Protein AF-A0A4Y7U4S4-F1 (afdb_monomer_lite)

Structure (mmCIF, N/CA/C/O backbone):
data_AF-A0A4Y7U4S4-F1
#
_entry.id   AF-A0A4Y7U4S4-F1
#
loop_
_atom_site.group_PDB
_atom_site.id
_atom_site.type_symbol
_atom_site.label_atom_id
_atom_site.label_alt_id
_atom_site.label_comp_id
_atom_site.label_asym_id
_atom_site.label_entity_id
_atom_site.label_seq_id
_atom_site.pdbx_PDB_ins_code
_atom_site.Cartn_x
_atom_site.Cartn_y
_atom_site.Cartn_z
_atom_site.occupancy
_atom_site.B_iso_or_equiv
_atom_site.auth_seq_id
_atom_site.auth_comp_id
_atom_site.auth_asym_id
_atom_site.auth_atom_id
_atom_site.pdbx_PDB_model_num
ATOM 1 N N . LYS A 1 1 ? -1.388 -12.721 -3.959 1.00 65.56 1 LYS A N 1
ATOM 2 C CA . LYS A 1 1 ? -1.632 -11.272 -3.781 1.00 65.56 1 LYS A CA 1
ATOM 3 C C . LYS A 1 1 ? -0.569 -10.522 -4.575 1.00 65.56 1 LYS A C 1
ATOM 5 O O . LYS A 1 1 ? 0.425 -11.146 -4.940 1.00 65.56 1 LYS A O 1
ATOM 10 N N . THR A 1 2 ? -0.838 -9.286 -4.989 1.00 85.06 2 THR A N 1
ATOM 11 C CA . THR A 1 2 ? 0.115 -8.490 -5.779 1.00 85.06 2 THR A CA 1
ATOM 12 C C . THR A 1 2 ? 1.037 -7.705 -4.847 1.00 85.06 2 THR A C 1
ATOM 14 O O . THR A 1 2 ? 0.716 -7.566 -3.665 1.00 85.06 2 THR A O 1
ATOM 17 N N . TYR A 1 3 ? 2.165 -7.193 -5.354 1.00 85.44 3 TYR A N 1
ATOM 18 C CA . TYR A 1 3 ? 3.097 -6.447 -4.500 1.00 85.44 3 TYR A CA 1
ATOM 19 C C . TYR A 1 3 ? 2.422 -5.200 -3.918 1.00 85.44 3 TYR A C 1
ATOM 21 O O . TYR A 1 3 ? 2.572 -4.916 -2.733 1.00 85.44 3 TYR A O 1
ATOM 29 N N . PHE A 1 4 ? 1.607 -4.510 -4.722 1.00 89.12 4 PHE A N 1
ATOM 30 C CA . PHE A 1 4 ? 0.786 -3.387 -4.273 1.00 89.12 4 PHE A CA 1
ATOM 31 C C . PHE A 1 4 ? -0.078 -3.743 -3.056 1.00 89.12 4 PHE A C 1
ATOM 33 O O . PHE A 1 4 ? -0.039 -3.056 -2.034 1.00 89.12 4 PHE A O 1
ATOM 40 N N . VAL A 1 5 ? -0.837 -4.840 -3.152 1.00 91.81 5 VAL A N 1
ATOM 41 C CA . VAL A 1 5 ? -1.737 -5.274 -2.076 1.00 91.81 5 VAL A CA 1
ATOM 42 C C . VAL A 1 5 ? -0.942 -5.644 -0.829 1.00 91.81 5 VAL A C 1
ATOM 44 O O . VAL A 1 5 ? -1.304 -5.224 0.268 1.00 91.81 5 VAL A O 1
ATOM 47 N N . ASP A 1 6 ? 0.142 -6.401 -0.985 1.00 92.56 6 ASP A N 1
ATOM 48 C CA . ASP A 1 6 ? 0.955 -6.853 0.146 1.00 92.56 6 ASP A CA 1
ATOM 49 C C . ASP A 1 6 ? 1.642 -5.677 0.857 1.00 92.56 6 ASP A C 1
ATOM 51 O O . ASP A 1 6 ? 1.661 -5.630 2.089 1.00 92.56 6 ASP A O 1
ATOM 55 N N . TYR A 1 7 ? 2.104 -4.674 0.105 1.00 93.00 7 TYR A N 1
ATOM 56 C CA . TYR A 1 7 ? 2.664 -3.444 0.660 1.00 93.00 7 TYR A CA 1
ATOM 57 C C . TYR A 1 7 ? 1.632 -2.672 1.498 1.00 93.00 7 TYR A C 1
ATOM 59 O O . TYR A 1 7 ? 1.898 -2.318 2.653 1.00 93.00 7 TYR A O 1
ATOM 67 N N . CYS A 1 8 ? 0.431 -2.444 0.952 1.00 94.75 8 CYS A N 1
ATOM 68 C CA . CYS A 1 8 ? -0.649 -1.769 1.673 1.00 94.75 8 CYS A CA 1
ATOM 69 C C . CYS A 1 8 ? -1.066 -2.546 2.930 1.00 94.75 8 CYS A C 1
ATOM 71 O O . CYS A 1 8 ? -1.201 -1.950 4.000 1.00 94.75 8 CYS A O 1
ATOM 73 N N . LEU A 1 9 ? -1.208 -3.872 2.832 1.00 96.44 9 LEU A N 1
ATOM 74 C CA . LEU A 1 9 ? -1.518 -4.734 3.976 1.00 96.44 9 LEU A CA 1
ATOM 75 C C . LEU A 1 9 ? -0.444 -4.654 5.064 1.00 96.44 9 LEU A C 1
ATOM 77 O O . LEU A 1 9 ? -0.783 -4.598 6.244 1.00 96.44 9 LEU A O 1
ATOM 81 N N . GLY A 1 10 ? 0.836 -4.602 4.689 1.00 95.94 10 GLY A N 1
ATOM 82 C CA . GLY A 1 10 ? 1.937 -4.415 5.634 1.00 95.94 10 GLY A CA 1
ATOM 83 C C . GLY A 1 10 ? 1.776 -3.138 6.462 1.00 95.94 10 GLY A C 1
ATOM 84 O O . GLY A 1 10 ? 1.828 -3.190 7.691 1.00 95.94 10 GLY A O 1
ATOM 85 N N . LYS A 1 11 ? 1.492 -2.006 5.803 1.00 96.56 11 LYS A N 1
ATOM 86 C CA . LYS A 1 11 ? 1.278 -0.707 6.469 1.00 96.56 11 LYS A CA 1
ATOM 87 C C . LYS A 1 11 ? 0.034 -0.679 7.353 1.00 96.56 11 LYS A C 1
ATOM 89 O O . LYS A 1 11 ? 0.073 -0.106 8.446 1.00 96.56 11 LYS A O 1
ATOM 94 N N . ILE A 1 12 ? -1.051 -1.313 6.908 1.00 97.56 12 ILE A N 1
ATOM 95 C CA . ILE A 1 12 ? -2.272 -1.458 7.708 1.00 97.56 12 ILE A CA 1
ATOM 96 C C . ILE A 1 12 ? -1.984 -2.285 8.954 1.00 97.56 12 ILE A C 1
ATOM 98 O O . ILE A 1 12 ? -2.294 -1.829 10.046 1.00 97.56 12 ILE A O 1
ATOM 102 N N . ASN A 1 13 ? -1.352 -3.450 8.820 1.00 97.06 13 ASN A N 1
ATOM 103 C CA . ASN A 1 13 ? -1.069 -4.337 9.949 1.00 97.06 13 ASN A CA 1
ATOM 104 C C . ASN A 1 13 ? -0.112 -3.698 10.965 1.00 97.06 13 ASN A C 1
ATOM 106 O O . ASN A 1 13 ? -0.345 -3.790 12.171 1.00 97.06 13 ASN A O 1
ATOM 110 N N . GLU A 1 14 ? 0.932 -3.011 10.489 1.00 97.25 14 GLU A N 1
ATOM 111 C CA . GLU A 1 14 ? 1.850 -2.239 11.334 1.00 97.25 14 GLU A CA 1
ATOM 112 C C . GLU A 1 14 ? 1.083 -1.190 12.156 1.00 97.25 14 GLU A C 1
ATOM 114 O O . GLU A 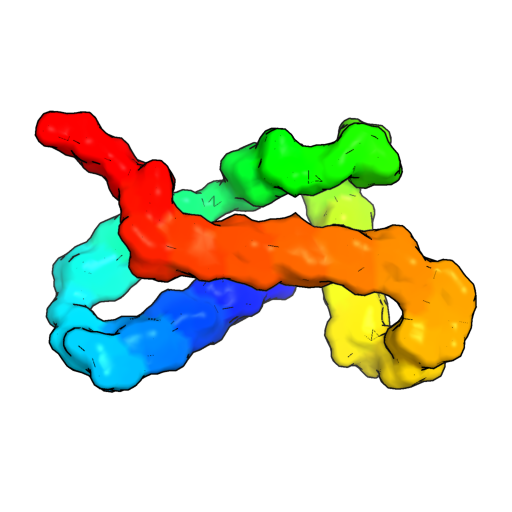1 14 ? 1.226 -1.116 13.380 1.00 97.25 14 GLU A O 1
ATOM 119 N N . THR A 1 15 ? 0.218 -0.416 11.496 1.00 97.62 15 THR A N 1
ATOM 120 C CA . THR A 1 15 ? -0.545 0.653 12.154 1.00 97.62 15 THR A CA 1
ATOM 121 C C . THR A 1 15 ? -1.626 0.101 13.078 1.00 97.62 15 THR A C 1
ATOM 123 O O . THR A 1 15 ? -1.748 0.558 14.211 1.00 97.62 15 THR A O 1
ATOM 126 N N . ALA A 1 16 ? -2.372 -0.912 12.638 1.00 97.25 16 ALA A N 1
ATOM 127 C CA . ALA A 1 16 ? -3.417 -1.568 13.414 1.00 97.25 16 ALA A CA 1
ATOM 128 C C . ALA A 1 16 ? -2.862 -2.154 14.716 1.00 97.25 16 ALA A C 1
ATOM 130 O O . ALA A 1 16 ? -3.472 -1.985 15.770 1.00 97.25 16 ALA A O 1
ATOM 131 N N . SER A 1 17 ? -1.676 -2.770 14.662 1.00 97.19 17 SER A N 1
ATOM 132 C CA . SER A 1 17 ? -0.966 -3.263 15.845 1.00 97.19 17 SER A CA 1
ATOM 133 C C . SER A 1 17 ? -0.547 -2.118 16.775 1.00 97.19 17 SER A C 1
ATOM 135 O O . SER A 1 17 ? -0.857 -2.132 17.969 1.00 97.19 17 SER A O 1
ATOM 137 N N . LYS A 1 18 ? 0.091 -1.075 16.224 1.00 97.56 18 LYS A N 1
ATOM 138 C CA . LYS A 1 18 ? 0.579 0.084 16.989 1.00 97.56 18 LYS A CA 1
ATOM 139 C C . LYS A 1 18 ? -0.544 0.860 17.683 1.00 97.56 18 LYS A C 1
ATOM 141 O O . LYS A 1 18 ? -0.391 1.280 18.827 1.00 97.56 18 LYS A O 1
ATOM 146 N N . GLU A 1 19 ? -1.659 1.059 16.992 1.00 97.06 19 GLU A N 1
ATOM 147 C CA . GLU A 1 19 ? -2.807 1.838 17.462 1.00 97.06 19 GLU A CA 1
ATOM 148 C C . GLU A 1 19 ? -3.911 0.974 18.088 1.00 97.06 19 GLU A C 1
ATOM 150 O O . GLU A 1 19 ? -4.948 1.506 18.483 1.00 97.06 19 GLU A O 1
ATOM 155 N N . LYS A 1 20 ? -3.698 -0.345 18.198 1.00 97.00 20 LYS A N 1
ATOM 156 C CA . LYS A 1 20 ? -4.649 -1.315 18.769 1.00 97.00 20 LYS A CA 1
ATOM 157 C C . LYS A 1 20 ? -6.041 -1.230 18.131 1.00 97.00 20 LYS A C 1
ATOM 159 O O . LYS A 1 20 ? -7.055 -1.143 18.826 1.00 97.00 20 LYS A O 1
ATOM 164 N N . TRP A 1 21 ? -6.093 -1.214 16.801 1.00 97.25 21 TRP A N 1
ATOM 165 C CA . TRP A 1 21 ? -7.363 -1.246 16.074 1.00 97.25 21 TRP A CA 1
ATOM 166 C C . TRP A 1 21 ? -8.109 -2.554 16.347 1.00 97.25 21 TRP A C 1
ATOM 168 O O . TRP A 1 21 ? -7.496 -3.602 16.532 1.00 97.25 21 TRP A O 1
ATOM 178 N N . ASN A 1 22 ? -9.440 -2.494 16.346 1.00 96.12 22 ASN A N 1
ATOM 179 C CA . ASN A 1 22 ? -10.268 -3.694 16.388 1.00 96.12 22 ASN A CA 1
ATOM 180 C C . ASN A 1 22 ? -10.408 -4.322 14.990 1.00 96.12 22 ASN A C 1
ATOM 182 O O . ASN A 1 22 ? -10.163 -3.670 13.970 1.00 96.12 22 ASN A O 1
ATOM 186 N N . ASP A 1 23 ? -10.853 -5.578 14.948 1.00 95.31 23 ASP A N 1
ATOM 187 C CA . ASP A 1 23 ? -10.994 -6.341 13.701 1.00 95.31 23 ASP A CA 1
ATOM 188 C C . ASP A 1 23 ? -11.927 -5.655 12.699 1.00 95.31 23 ASP A C 1
ATOM 190 O O . ASP A 1 23 ? -11.665 -5.665 11.496 1.00 95.31 23 ASP A O 1
ATOM 194 N N . GLN A 1 24 ? -12.982 -4.998 13.188 1.00 95.94 24 GLN A N 1
ATOM 195 C CA . GLN A 1 24 ? -13.928 -4.272 12.345 1.00 95.94 24 GLN A CA 1
ATOM 196 C C . GLN A 1 24 ? -13.252 -3.111 11.606 1.00 95.94 24 GLN A C 1
ATOM 198 O O . GLN A 1 24 ? -13.408 -2.984 10.392 1.00 95.94 24 GLN A O 1
ATOM 203 N N . LYS A 1 25 ? -12.483 -2.273 12.312 1.00 95.44 25 LYS A N 1
ATOM 204 C CA . LYS A 1 25 ? -11.752 -1.149 11.715 1.00 95.44 25 LYS A CA 1
ATOM 205 C C . LYS A 1 25 ? -10.683 -1.652 10.751 1.00 95.44 25 LYS A C 1
ATOM 207 O O . LYS A 1 25 ? -10.581 -1.136 9.642 1.00 95.44 25 LYS A O 1
ATOM 212 N N . THR A 1 26 ? -9.917 -2.666 11.148 1.00 96.12 26 THR A N 1
ATOM 213 C CA . THR A 1 26 ? -8.865 -3.253 10.305 1.00 96.12 26 THR A CA 1
ATOM 214 C C . THR A 1 26 ? -9.441 -3.825 9.011 1.00 96.12 26 THR A C 1
ATOM 216 O O . THR A 1 26 ? -8.899 -3.566 7.936 1.00 96.12 26 THR A O 1
ATOM 219 N N . THR A 1 27 ? -10.571 -4.533 9.094 1.00 96.44 27 THR A N 1
ATOM 220 C CA . THR A 1 27 ? -11.280 -5.078 7.926 1.00 96.44 27 THR A CA 1
ATOM 221 C C . THR A 1 27 ? -11.787 -3.957 7.026 1.00 96.44 27 THR A C 1
ATOM 223 O O . THR A 1 27 ? -11.441 -3.930 5.849 1.00 96.44 27 THR A O 1
ATOM 226 N N . ALA A 1 28 ? -12.503 -2.974 7.585 1.00 95.50 28 ALA A N 1
ATOM 227 C CA . ALA A 1 28 ? -13.054 -1.862 6.812 1.00 95.50 28 ALA A CA 1
ATOM 228 C C . ALA A 1 28 ? -11.969 -1.069 6.066 1.00 95.50 28 ALA A C 1
ATOM 230 O O . ALA A 1 28 ? -12.153 -0.718 4.907 1.00 95.50 28 ALA A O 1
ATOM 231 N N . ILE A 1 29 ? -10.820 -0.811 6.702 1.00 96.69 29 ILE A N 1
ATOM 232 C CA . ILE A 1 29 ? -9.684 -0.133 6.059 1.00 96.69 29 ILE A CA 1
ATOM 233 C C . ILE A 1 29 ? -9.059 -1.017 4.971 1.00 96.69 29 ILE A C 1
ATOM 235 O O . ILE A 1 29 ? -8.773 -0.528 3.878 1.00 96.69 29 ILE A O 1
ATOM 239 N N . THR A 1 30 ? -8.878 -2.313 5.239 1.00 95.94 30 THR A N 1
ATOM 240 C CA . THR A 1 30 ? -8.307 -3.271 4.275 1.00 95.94 30 THR A CA 1
ATOM 241 C C . THR A 1 30 ? -9.138 -3.365 2.999 1.00 95.94 30 THR A C 1
ATOM 243 O O . THR A 1 30 ? -8.582 -3.393 1.902 1.00 95.94 30 THR A O 1
ATOM 246 N N . GLU A 1 31 ? -10.463 -3.352 3.125 1.00 95.31 31 GLU A N 1
ATOM 247 C CA .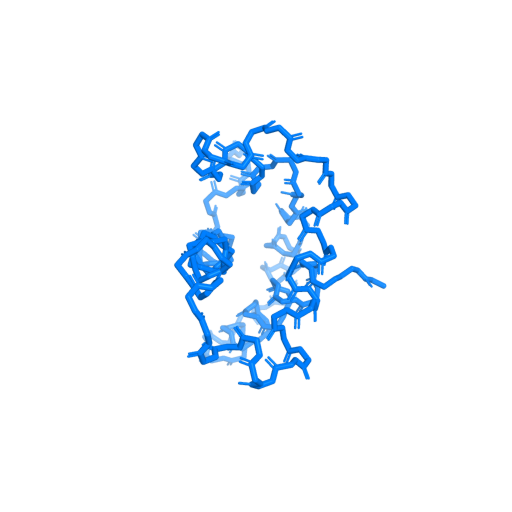 GLU A 1 31 ? -11.394 -3.392 1.992 1.00 95.31 31 GLU A CA 1
ATOM 248 C C . GLU A 1 31 ? -11.331 -2.137 1.105 1.00 95.31 31 GLU A C 1
ATOM 250 O O . GLU A 1 31 ? -11.814 -2.160 -0.025 1.00 95.31 31 GLU A O 1
ATOM 255 N N . THR A 1 32 ? -10.700 -1.052 1.570 1.00 95.12 32 THR A N 1
ATOM 256 C CA . THR A 1 32 ? -10.532 0.174 0.771 1.00 95.12 32 THR A CA 1
ATOM 257 C C . THR A 1 32 ? -9.324 0.154 -0.171 1.00 95.12 32 THR A C 1
ATOM 259 O O . THR A 1 32 ? -9.181 1.061 -0.999 1.00 95.12 32 THR A O 1
ATOM 262 N N . ILE A 1 33 ? -8.459 -0.866 -0.080 1.00 94.38 33 ILE A N 1
ATOM 263 C CA . ILE A 1 33 ? -7.320 -1.032 -0.992 1.00 94.38 33 ILE A CA 1
ATOM 264 C C . ILE A 1 33 ? -7.850 -1.239 -2.412 1.00 94.38 33 ILE A C 1
ATOM 266 O O . ILE A 1 33 ? -8.534 -2.215 -2.710 1.00 94.38 33 ILE A O 1
ATOM 270 N N . ASN A 1 34 ? -7.488 -0.333 -3.313 1.00 91.38 34 ASN A N 1
ATOM 271 C CA . ASN A 1 34 ? -7.927 -0.353 -4.698 1.00 91.38 34 ASN A CA 1
ATOM 272 C C . ASN A 1 34 ? -6.842 0.231 -5.606 1.00 91.38 34 ASN A C 1
ATOM 274 O O . ASN A 1 34 ? -6.518 1.419 -5.527 1.00 91.38 34 ASN A O 1
ATOM 278 N N . PHE A 1 35 ? -6.318 -0.601 -6.507 1.00 86.38 35 PHE A N 1
ATOM 279 C CA . PHE A 1 35 ? -5.264 -0.209 -7.439 1.00 86.38 35 PHE A CA 1
ATOM 280 C C . PHE A 1 35 ? -5.680 0.957 -8.344 1.00 86.38 35 PHE A C 1
ATOM 282 O O . PHE A 1 35 ? -4.855 1.804 -8.678 1.00 86.38 35 PHE A O 1
ATOM 289 N N . LYS A 1 36 ? -6.969 1.075 -8.688 1.00 85.62 36 LYS A N 1
ATOM 290 C CA . LYS A 1 36 ? -7.477 2.199 -9.483 1.00 85.62 36 LYS A CA 1
ATOM 291 C C . LYS A 1 36 ? -7.276 3.539 -8.770 1.00 85.62 36 LYS A C 1
ATOM 293 O O . LYS A 1 36 ? -6.809 4.487 -9.392 1.00 85.62 36 LYS A O 1
ATOM 298 N N . ASN A 1 37 ? -7.552 3.595 -7.466 1.00 86.12 37 ASN A N 1
ATOM 299 C CA . ASN A 1 37 ? -7.362 4.808 -6.662 1.00 86.12 37 ASN A CA 1
ATOM 300 C C . ASN A 1 37 ? -5.879 5.189 -6.566 1.00 86.12 37 ASN A C 1
ATOM 302 O O . ASN A 1 37 ? -5.541 6.369 -6.538 1.00 86.12 37 ASN A O 1
ATOM 306 N N . PHE A 1 38 ? -4.994 4.189 -6.527 1.00 85.62 38 PHE A N 1
ATOM 307 C CA . PHE A 1 38 ? -3.556 4.414 -6.618 1.00 85.62 38 PHE A CA 1
ATOM 308 C C . PHE A 1 38 ? -3.167 4.961 -7.991 1.00 85.62 38 PHE A C 1
ATOM 310 O O . PHE A 1 38 ? -2.473 5.970 -8.049 1.00 85.62 38 PHE A O 1
ATOM 317 N N . ARG A 1 39 ? -3.667 4.361 -9.081 1.00 81.50 39 ARG A N 1
ATOM 318 C CA . ARG A 1 39 ? -3.389 4.777 -10.464 1.00 81.50 39 ARG A CA 1
ATOM 319 C C . ARG A 1 39 ? -3.754 6.238 -10.724 1.00 81.50 39 ARG A C 1
ATOM 321 O O . ARG A 1 39 ? -2.977 6.953 -11.344 1.00 81.50 39 ARG A O 1
ATOM 328 N N . GLU A 1 40 ? -4.902 6.679 -10.217 1.00 75.44 40 GLU A N 1
ATOM 329 C CA . GLU A 1 40 ? -5.348 8.077 -10.302 1.00 75.44 40 GLU A CA 1
ATOM 330 C C . GLU A 1 40 ? -4.432 9.046 -9.532 1.00 75.44 40 GLU A C 1
ATOM 332 O O . GLU A 1 40 ? -4.375 10.229 -9.859 1.00 75.44 40 GLU A O 1
ATOM 337 N N . ALA A 1 41 ? -3.694 8.556 -8.532 1.00 69.44 41 ALA A N 1
ATOM 338 C CA . ALA A 1 41 ? -2.767 9.344 -7.725 1.00 69.44 41 ALA A CA 1
ATOM 339 C C . ALA A 1 41 ? -1.323 9.355 -8.265 1.00 69.44 41 ALA A C 1
ATOM 341 O O . ALA A 1 41 ? -0.500 10.135 -7.779 1.00 69.44 41 ALA A O 1
ATOM 342 N N . VAL A 1 42 ? -0.981 8.508 -9.244 1.00 73.56 42 VAL A N 1
ATOM 343 C CA . VAL A 1 42 ? 0.381 8.456 -9.795 1.00 73.56 42 VAL A CA 1
ATOM 344 C C . VAL A 1 42 ? 0.578 9.574 -10.827 1.00 73.56 42 VAL A C 1
ATOM 346 O O . VAL A 1 42 ? -0.267 9.814 -11.682 1.00 73.56 42 VAL A O 1
ATOM 349 N N . TYR A 1 43 ? 1.718 10.264 -10.744 1.00 65.25 43 TYR A N 1
ATOM 350 C CA . TYR A 1 43 ? 2.103 11.385 -11.615 1.00 65.25 43 TYR A CA 1
ATOM 351 C C . TYR A 1 43 ? 1.951 11.058 -13.116 1.00 65.25 43 TYR A C 1
ATOM 353 O O . TYR A 1 43 ? 2.211 9.926 -13.519 1.00 65.25 43 TYR A O 1
ATOM 361 N N . ASN A 1 44 ? 1.661 12.062 -13.961 1.00 65.69 44 ASN A N 1
ATOM 362 C CA . ASN A 1 44 ? 1.457 11.919 -15.421 1.00 65.69 44 ASN A CA 1
ATOM 363 C C . ASN A 1 44 ? 2.523 11.085 -16.153 1.00 65.69 44 ASN A C 1
ATOM 365 O O . ASN A 1 44 ? 2.229 10.467 -17.171 1.00 65.69 44 ASN A O 1
ATOM 369 N N . MET A 1 45 ? 3.756 11.042 -15.641 1.00 68.88 45 MET A N 1
ATOM 370 C CA . MET A 1 45 ? 4.830 10.228 -16.215 1.00 68.88 45 MET A CA 1
ATOM 371 C C . MET A 1 45 ? 4.541 8.717 -16.190 1.00 68.88 45 MET A C 1
ATOM 373 O O . MET A 1 45 ? 5.170 7.976 -16.938 1.00 68.88 45 MET A O 1
ATOM 377 N N . PHE A 1 46 ? 3.597 8.267 -15.355 1.00 72.75 46 PHE A N 1
ATOM 378 C CA . PHE A 1 46 ? 3.169 6.874 -15.254 1.00 72.75 46 PHE A CA 1
ATOM 379 C C . PHE A 1 46 ? 1.841 6.578 -15.960 1.00 72.75 46 PHE A C 1
ATOM 381 O O . PHE A 1 46 ? 1.406 5.430 -15.981 1.00 72.75 46 PHE A O 1
ATOM 388 N N . ALA A 1 47 ? 1.192 7.590 -16.544 1.00 71.31 47 ALA A N 1
ATOM 389 C CA . ALA A 1 47 ? -0.158 7.469 -17.099 1.00 71.31 47 ALA A CA 1
ATOM 390 C C . ALA A 1 47 ? -0.255 6.471 -18.268 1.00 71.31 47 ALA A C 1
ATOM 392 O O . ALA A 1 47 ? -1.333 5.945 -18.537 1.00 71.31 47 ALA A O 1
ATOM 393 N N . PHE A 1 48 ? 0.867 6.202 -18.940 1.00 75.81 48 PHE A N 1
ATOM 394 C CA . PHE A 1 48 ? 0.951 5.267 -20.061 1.00 75.81 48 PHE A CA 1
ATOM 395 C C . PHE A 1 48 ? 1.219 3.820 -19.644 1.00 75.81 48 PHE A C 1
ATOM 397 O O . PHE A 1 48 ? 1.085 2.944 -20.490 1.00 75.81 48 PHE A O 1
ATOM 404 N N . TYR A 1 49 ? 1.570 3.571 -18.378 1.00 77.81 49 TYR A N 1
ATOM 405 C CA . TYR A 1 49 ? 1.808 2.214 -17.900 1.00 77.81 49 TYR A CA 1
ATOM 406 C C . TYR A 1 49 ? 0.498 1.554 -17.479 1.00 77.81 49 TYR A C 1
ATOM 408 O O . TYR A 1 49 ? -0.355 2.170 -16.818 1.00 77.81 49 TYR A O 1
ATOM 416 N N . ASP A 1 50 ? 0.332 0.291 -17.854 1.00 80.94 50 ASP A N 1
ATOM 417 C CA . ASP A 1 50 ? -0.739 -0.556 -17.354 1.00 80.94 50 ASP A CA 1
ATOM 418 C C . ASP A 1 50 ? -0.453 -1.109 -15.947 1.00 80.94 50 ASP A C 1
ATOM 420 O O . ASP A 1 50 ? 0.595 -0.879 -15.344 1.00 80.94 50 ASP A O 1
ATOM 424 N N . GLU A 1 51 ? -1.442 -1.786 -15.365 1.00 79.56 51 GLU A N 1
ATOM 425 C CA . GLU A 1 51 ? -1.323 -2.348 -14.017 1.00 79.56 51 GLU A CA 1
ATOM 426 C C . GLU A 1 51 ? -0.199 -3.388 -13.913 1.00 79.56 51 GLU A C 1
ATOM 428 O O . GLU A 1 51 ? 0.512 -3.425 -12.908 1.00 79.56 51 GLU A O 1
ATOM 433 N N . VAL A 1 52 ? 0.004 -4.193 -14.961 1.00 83.88 52 VAL A N 1
ATOM 434 C CA . VAL A 1 52 ? 1.041 -5.229 -15.001 1.00 83.88 52 VAL A CA 1
ATOM 435 C C . VAL A 1 52 ? 2.421 -4.587 -15.064 1.00 83.88 52 VAL A C 1
ATOM 437 O O . VAL A 1 52 ? 3.338 -5.016 -14.356 1.00 83.88 52 VAL A O 1
ATOM 440 N N . GLU A 1 53 ? 2.577 -3.541 -15.870 1.00 83.62 53 GLU A N 1
ATOM 441 C CA . GLU A 1 53 ? 3.829 -2.803 -15.991 1.00 83.62 53 GLU A CA 1
ATOM 442 C C . GLU A 1 53 ? 4.183 -2.078 -14.688 1.00 83.62 53 GLU A C 1
ATOM 444 O O . GLU A 1 53 ? 5.315 -2.186 -14.212 1.00 83.62 53 GLU A O 1
ATOM 449 N N . LEU A 1 54 ? 3.213 -1.412 -14.053 1.00 81.62 54 LEU A N 1
ATOM 450 C CA . LEU A 1 54 ? 3.412 -0.750 -12.759 1.00 81.62 54 LEU A CA 1
ATOM 451 C C . LEU A 1 54 ? 3.791 -1.748 -11.656 1.00 81.62 54 LEU A C 1
ATOM 453 O O . LEU A 1 54 ? 4.738 -1.511 -10.903 1.00 81.62 54 LEU A O 1
ATOM 457 N N . GLU A 1 55 ? 3.106 -2.890 -11.583 1.00 82.50 55 GLU A N 1
ATOM 458 C CA . GLU A 1 55 ? 3.459 -3.985 -10.670 1.00 82.50 55 GLU A CA 1
ATOM 459 C C . GLU A 1 55 ? 4.867 -4.528 -10.935 1.00 82.50 55 GLU A C 1
ATOM 461 O O . GLU A 1 55 ? 5.608 -4.837 -9.999 1.00 82.50 55 GLU A O 1
ATOM 466 N N . THR A 1 56 ? 5.259 -4.634 -12.203 1.00 84.19 56 THR A N 1
ATOM 467 C CA . THR A 1 56 ? 6.590 -5.114 -12.593 1.00 84.19 56 THR A CA 1
ATOM 468 C C . THR A 1 56 ? 7.677 -4.129 -12.174 1.00 84.19 56 THR A C 1
ATOM 470 O O . THR A 1 56 ? 8.703 -4.550 -11.630 1.00 84.19 56 THR A O 1
ATOM 473 N N . LEU A 1 57 ? 7.447 -2.824 -12.352 1.00 81.56 57 LEU A N 1
ATOM 474 C CA . LEU A 1 57 ? 8.370 -1.777 -11.907 1.00 81.56 57 LEU A CA 1
ATOM 475 C C . LEU A 1 57 ? 8.554 -1.807 -10.386 1.00 81.56 57 LEU A C 1
ATOM 477 O O . LEU A 1 57 ? 9.687 -1.785 -9.900 1.00 81.56 57 LEU A O 1
ATOM 481 N N . LEU A 1 58 ? 7.452 -1.92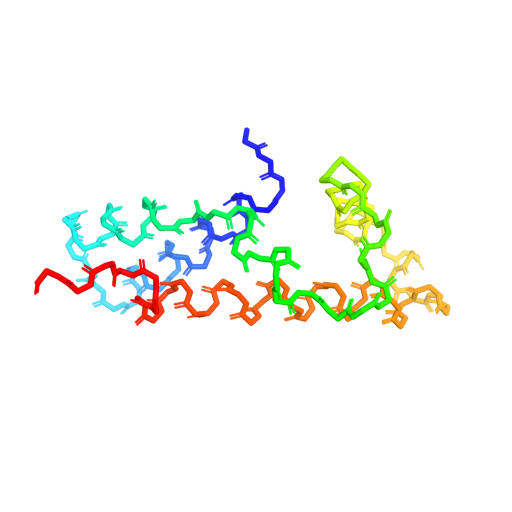6 -9.640 1.00 81.00 58 LEU A N 1
ATOM 482 C CA . LEU A 1 58 ? 7.474 -2.006 -8.180 1.00 81.00 58 LEU A CA 1
ATOM 483 C C . LEU A 1 58 ? 8.239 -3.243 -7.678 1.00 81.00 58 LEU A C 1
ATOM 485 O O . LEU A 1 58 ? 9.139 -3.119 -6.846 1.00 81.00 58 LEU A O 1
ATOM 489 N N . LYS A 1 59 ? 7.945 -4.427 -8.231 1.00 81.12 59 LYS A N 1
ATOM 490 C CA . LYS A 1 59 ? 8.631 -5.683 -7.870 1.00 81.12 59 LYS A CA 1
ATOM 491 C C . LYS A 1 59 ? 10.116 -5.667 -8.212 1.00 81.12 59 LYS A C 1
ATOM 493 O O . LYS A 1 59 ? 10.926 -6.189 -7.449 1.00 81.12 59 LYS A O 1
ATOM 498 N N . THR A 1 60 ? 10.472 -5.105 -9.366 1.00 76.31 60 THR A N 1
ATOM 499 C CA . THR A 1 60 ? 11.873 -5.009 -9.799 1.00 76.31 60 THR A CA 1
ATOM 500 C C . THR A 1 60 ? 12.668 -4.136 -8.834 1.00 76.31 60 THR A C 1
ATOM 502 O O . THR A 1 60 ? 13.752 -4.525 -8.410 1.00 76.31 60 THR A O 1
ATOM 505 N N . TYR A 1 61 ? 12.105 -3.000 -8.411 1.00 72.50 61 TYR A N 1
ATOM 506 C CA . TYR A 1 61 ? 12.773 -2.122 -7.453 1.00 72.50 61 TYR A CA 1
ATOM 507 C C . TYR A 1 61 ? 12.931 -2.753 -6.059 1.00 72.50 61 TYR A C 1
ATOM 509 O O . TYR A 1 61 ? 13.959 -2.552 -5.411 1.00 72.50 61 TYR A O 1
ATOM 517 N N . GLU A 1 62 ? 11.938 -3.511 -5.581 1.00 73.31 62 GLU A N 1
ATOM 518 C CA . GLU A 1 62 ? 12.035 -4.208 -4.290 1.00 73.31 62 GLU A CA 1
ATOM 519 C C . GLU A 1 62 ? 13.208 -5.201 -4.264 1.00 73.31 62 GLU A C 1
ATOM 521 O O . GLU A 1 62 ? 13.934 -5.284 -3.273 1.00 73.31 62 GLU A O 1
ATOM 526 N N . LYS A 1 63 ? 13.390 -5.960 -5.350 1.00 74.25 63 LYS A N 1
ATOM 527 C CA . LYS A 1 63 ? 14.300 -7.113 -5.380 1.00 74.25 63 LYS A CA 1
ATOM 528 C C . LYS A 1 63 ? 15.734 -6.787 -5.774 1.00 74.25 63 LYS A C 1
ATOM 530 O O . LYS A 1 63 ? 16.621 -7.584 -5.477 1.00 74.25 63 LYS A O 1
ATOM 535 N N . ASP A 1 64 ? 15.968 -5.668 -6.451 1.00 72.00 64 ASP A N 1
ATOM 536 C CA . ASP A 1 64 ? 17.269 -5.363 -7.041 1.00 72.00 64 ASP A CA 1
ATOM 537 C C . ASP A 1 64 ? 17.898 -4.109 -6.412 1.00 72.00 64 ASP A C 1
ATOM 539 O O . ASP A 1 64 ? 17.575 -2.965 -6.742 1.00 72.00 64 ASP A O 1
ATOM 543 N N . SER A 1 65 ? 18.846 -4.337 -5.498 1.00 68.56 65 SER A N 1
ATOM 544 C CA . SER A 1 65 ? 19.615 -3.286 -4.825 1.00 68.56 65 SER A CA 1
ATOM 545 C C . SER A 1 65 ? 20.541 -2.509 -5.772 1.00 68.56 65 SER A C 1
ATOM 547 O O . SER A 1 65 ? 20.834 -1.339 -5.517 1.00 68.56 65 SER A O 1
ATOM 549 N N . ALA A 1 66 ? 20.963 -3.097 -6.897 1.00 66.38 66 ALA A N 1
ATOM 550 C CA . ALA A 1 66 ? 21.692 -2.375 -7.939 1.00 66.38 66 ALA A CA 1
ATOM 551 C C . ALA A 1 66 ? 20.744 -1.440 -8.711 1.00 66.38 66 ALA A C 1
ATOM 553 O O . ALA A 1 66 ? 21.093 -0.294 -9.005 1.00 66.38 66 ALA A O 1
ATOM 554 N N . TYR A 1 67 ? 19.503 -1.870 -8.945 1.00 63.00 67 TYR A N 1
ATOM 555 C CA . TYR A 1 67 ? 18.452 -1.032 -9.535 1.00 63.00 67 TYR A CA 1
ATOM 556 C C . TYR A 1 67 ? 18.073 0.156 -8.649 1.00 63.00 67 TYR A C 1
ATOM 558 O O . TYR A 1 67 ? 17.725 1.226 -9.149 1.00 63.00 67 TYR A O 1
ATOM 566 N N . GLN A 1 68 ? 18.198 0.001 -7.330 1.00 60.28 68 GLN A N 1
ATOM 567 C CA . GLN A 1 68 ? 18.029 1.111 -6.400 1.00 60.28 68 GLN A CA 1
ATOM 568 C C . GLN A 1 68 ? 19.122 2.171 -6.567 1.00 60.28 68 GLN A C 1
ATOM 570 O O . GLN A 1 68 ? 18.834 3.322 -6.299 1.00 60.28 68 GLN A O 1
ATOM 575 N N . THR A 1 69 ? 20.335 1.850 -7.031 1.00 63.31 69 THR A N 1
ATOM 576 C CA . THR A 1 69 ? 21.494 2.775 -7.009 1.00 63.31 69 THR A CA 1
ATOM 577 C C . THR A 1 69 ? 21.816 3.473 -8.338 1.00 63.31 69 THR A C 1
ATOM 579 O O . THR A 1 69 ? 22.632 4.392 -8.357 1.00 63.31 69 THR A O 1
ATOM 582 N N . THR A 1 70 ? 21.175 3.095 -9.448 1.00 56.06 70 THR A N 1
ATOM 583 C CA . THR A 1 70 ? 21.411 3.681 -10.787 1.00 56.06 70 THR A CA 1
ATOM 584 C C . THR A 1 70 ? 20.344 4.723 -11.153 1.00 56.06 70 THR A C 1
ATOM 586 O O . THR A 1 70 ? 19.270 4.717 -10.578 1.00 56.06 70 THR A O 1
ATOM 589 N N . ASN A 1 71 ? 20.587 5.626 -12.117 1.00 50.09 71 ASN A N 1
ATOM 590 C CA . ASN A 1 71 ? 19.684 6.740 -12.509 1.00 50.09 71 ASN A CA 1
ATOM 591 C C . ASN A 1 71 ? 18.210 6.363 -12.832 1.00 50.09 71 ASN A C 1
ATOM 593 O O . ASN A 1 71 ? 17.354 7.248 -12.864 1.00 50.09 71 ASN A O 1
ATOM 597 N N . ALA A 1 72 ? 17.881 5.076 -13.006 1.00 54.59 72 ALA A N 1
ATOM 598 C CA . ALA A 1 72 ? 16.504 4.559 -12.982 1.00 54.59 72 ALA A CA 1
ATOM 599 C C . ALA A 1 72 ? 15.780 4.805 -11.633 1.00 54.59 72 ALA A C 1
ATOM 601 O O . ALA A 1 72 ? 14.549 4.758 -11.552 1.00 54.59 72 ALA A O 1
ATOM 602 N N . MET A 1 73 ? 16.547 5.132 -10.587 1.00 55.09 73 MET A N 1
ATOM 603 C CA . MET A 1 73 ? 16.107 5.493 -9.246 1.00 55.09 73 MET A CA 1
ATOM 604 C C . MET A 1 73 ? 15.116 6.658 -9.276 1.00 55.09 73 MET A C 1
ATOM 606 O O . MET A 1 73 ? 14.189 6.624 -8.487 1.00 55.09 73 MET A O 1
ATOM 610 N N . THR A 1 74 ? 15.210 7.651 -10.170 1.00 65.19 74 THR A N 1
ATOM 611 C CA . THR A 1 74 ? 14.298 8.814 -10.108 1.00 65.19 74 THR A CA 1
ATOM 612 C C . THR A 1 74 ? 12.845 8.422 -10.377 1.00 65.19 74 THR A C 1
ATOM 614 O O . THR A 1 74 ? 11.973 8.720 -9.567 1.00 65.19 74 THR A O 1
ATOM 617 N N . THR A 1 75 ? 12.579 7.701 -11.466 1.00 68.81 75 THR A N 1
ATOM 618 C CA . THR A 1 75 ? 11.219 7.282 -11.830 1.00 68.81 75 THR A CA 1
ATOM 619 C C . THR A 1 75 ? 10.696 6.238 -10.841 1.00 68.81 75 THR A C 1
ATOM 621 O O . THR A 1 75 ? 9.678 6.456 -10.190 1.00 68.81 75 THR A O 1
ATOM 624 N N . ASN A 1 76 ? 11.423 5.145 -10.605 1.00 71.56 76 ASN A N 1
ATOM 625 C CA . ASN A 1 76 ? 10.917 4.080 -9.729 1.00 71.56 76 ASN A CA 1
ATOM 626 C C . ASN A 1 76 ? 10.776 4.520 -8.263 1.00 71.56 76 ASN A C 1
ATOM 628 O O . ASN A 1 76 ? 9.830 4.110 -7.591 1.00 71.56 76 ASN A O 1
ATOM 632 N N . LYS A 1 77 ? 11.639 5.421 -7.774 1.00 76.44 77 LYS A N 1
ATOM 633 C CA . LYS A 1 77 ? 11.480 6.036 -6.446 1.00 76.44 77 LYS A CA 1
ATOM 634 C C . LYS A 1 77 ? 10.255 6.939 -6.380 1.00 76.44 77 LYS A C 1
ATOM 636 O O . LYS A 1 77 ? 9.589 6.950 -5.353 1.00 76.44 77 LYS A O 1
ATOM 641 N N . VAL A 1 78 ? 9.928 7.676 -7.445 1.00 80.50 78 VAL A N 1
ATOM 642 C CA . VAL A 1 78 ? 8.676 8.451 -7.498 1.00 80.50 78 VAL A CA 1
ATOM 643 C C . VAL A 1 78 ? 7.471 7.514 -7.437 1.00 80.50 78 VAL A C 1
ATOM 645 O O . VAL A 1 78 ? 6.552 7.775 -6.665 1.00 80.50 78 VAL A O 1
ATOM 648 N N . LEU A 1 79 ? 7.489 6.399 -8.174 1.00 82.75 79 LEU A N 1
ATOM 649 C CA . LEU A 1 79 ? 6.410 5.408 -8.125 1.00 82.75 79 LEU A CA 1
ATOM 650 C C . LEU A 1 79 ? 6.231 4.825 -6.714 1.00 82.75 79 LEU A C 1
ATOM 652 O O . LEU A 1 79 ? 5.108 4.733 -6.220 1.00 82.75 79 LEU A O 1
ATOM 656 N N . LEU A 1 80 ? 7.332 4.503 -6.035 1.00 82.75 80 LEU A N 1
ATOM 657 C CA . LEU A 1 80 ? 7.310 4.028 -4.650 1.00 82.75 80 LEU A CA 1
ATOM 658 C C . LEU A 1 80 ? 6.863 5.080 -3.644 1.00 82.75 80 LEU A C 1
ATOM 660 O O . LEU A 1 80 ? 6.112 4.761 -2.729 1.00 82.75 80 LEU A O 1
ATOM 664 N N . ASN A 1 81 ? 7.279 6.333 -3.814 1.00 85.19 81 ASN A N 1
ATOM 665 C CA . ASN A 1 81 ? 6.790 7.426 -2.982 1.00 85.19 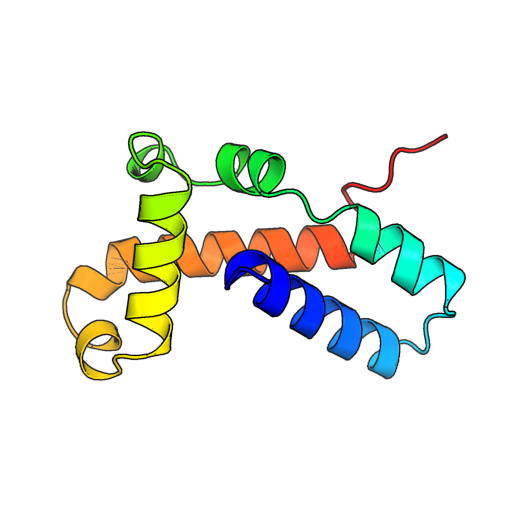81 ASN A CA 1
ATOM 666 C C . ASN A 1 81 ? 5.274 7.589 -3.142 1.00 85.19 81 ASN A C 1
ATOM 668 O O . ASN A 1 81 ? 4.577 7.772 -2.148 1.00 85.19 81 ASN A O 1
ATOM 672 N N . ASN A 1 82 ? 4.753 7.467 -4.367 1.00 88.06 82 ASN A N 1
ATOM 673 C CA . ASN A 1 82 ? 3.311 7.492 -4.609 1.00 88.06 82 ASN A CA 1
ATOM 674 C C . ASN A 1 82 ? 2.615 6.305 -3.929 1.00 88.06 82 ASN A C 1
ATOM 676 O O . ASN A 1 82 ? 1.544 6.484 -3.352 1.00 88.06 82 ASN A O 1
ATOM 680 N N . LEU A 1 83 ? 3.230 5.115 -3.945 1.00 90.38 83 LEU A N 1
ATOM 681 C CA . LEU A 1 83 ? 2.704 3.943 -3.244 1.00 90.38 83 LEU A CA 1
ATOM 682 C C . LEU A 1 83 ? 2.681 4.156 -1.723 1.00 90.38 83 LEU A C 1
ATOM 684 O O . LEU A 1 83 ? 1.677 3.852 -1.083 1.00 90.38 83 LEU A O 1
ATOM 688 N N . ASP A 1 84 ? 3.743 4.720 -1.142 1.00 91.19 84 ASP A N 1
ATOM 689 C CA . ASP A 1 84 ? 3.804 5.025 0.293 1.00 91.19 84 ASP A CA 1
ATOM 690 C C . ASP A 1 84 ? 2.771 6.092 0.688 1.00 91.19 84 ASP A C 1
ATOM 692 O O . ASP A 1 84 ? 2.072 5.936 1.689 1.00 91.19 84 ASP A O 1
ATOM 696 N N . ILE A 1 85 ? 2.606 7.145 -0.121 1.00 91.50 85 ILE A N 1
ATOM 697 C CA . ILE A 1 85 ? 1.564 8.164 0.083 1.00 91.50 85 ILE A CA 1
ATOM 698 C C . ILE A 1 85 ? 0.176 7.520 0.039 1.00 91.50 85 ILE A C 1
ATOM 700 O O . ILE A 1 85 ? -0.621 7.725 0.955 1.00 91.50 85 ILE A O 1
ATOM 704 N N . TYR A 1 86 ? -0.097 6.704 -0.980 1.00 93.06 86 TYR A N 1
ATOM 705 C CA . TYR A 1 86 ? -1.369 6.002 -1.115 1.00 93.06 86 TYR A CA 1
ATOM 706 C C . TYR A 1 86 ? -1.642 5.076 0.078 1.00 93.06 86 TYR A C 1
ATOM 708 O O . TYR A 1 86 ? -2.718 5.132 0.673 1.00 93.06 86 TYR A O 1
ATOM 716 N N . ALA A 1 87 ? -0.663 4.266 0.488 1.00 94.38 87 ALA A N 1
ATOM 717 C CA . ALA A 1 87 ? -0.806 3.368 1.630 1.00 94.38 87 ALA A CA 1
ATOM 718 C C . ALA A 1 87 ? -1.066 4.138 2.937 1.00 94.38 87 ALA A C 1
ATOM 720 O O . ALA A 1 87 ? -1.897 3.721 3.745 1.00 94.38 87 ALA A O 1
ATOM 721 N N . ARG A 1 88 ? -0.421 5.296 3.138 1.00 94.81 88 ARG A N 1
ATOM 722 C CA . ARG A 1 88 ? -0.708 6.186 4.278 1.00 94.81 88 ARG A CA 1
ATOM 723 C C . ARG A 1 88 ? -2.124 6.750 4.226 1.00 94.81 88 ARG A C 1
ATOM 725 O O . ARG A 1 88 ? -2.768 6.849 5.267 1.00 94.81 88 ARG A O 1
ATOM 732 N N . ASP A 1 89 ? -2.602 7.126 3.048 1.00 94.38 89 ASP A N 1
ATOM 733 C CA . ASP A 1 89 ? -3.962 7.628 2.851 1.00 94.38 89 ASP A CA 1
ATOM 734 C C . ASP A 1 89 ? -5.017 6.547 3.137 1.00 94.38 89 ASP A C 1
ATOM 736 O O . ASP A 1 89 ? -6.014 6.826 3.810 1.00 94.38 89 ASP A O 1
ATOM 740 N N . VAL A 1 90 ? -4.764 5.302 2.714 1.00 95.38 90 VAL A N 1
ATOM 741 C 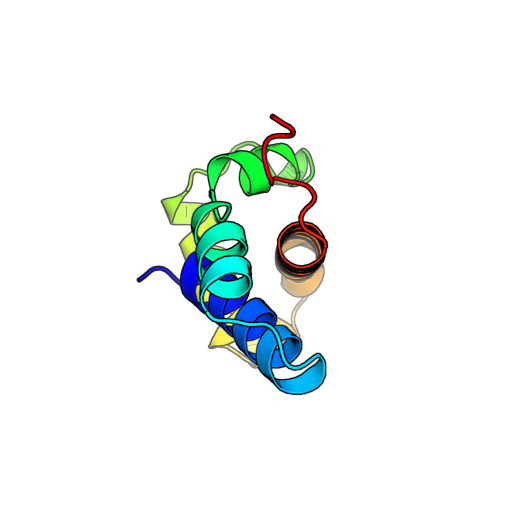CA . VAL A 1 90 ? -5.572 4.125 3.078 1.00 95.38 90 VAL A CA 1
ATOM 742 C C . VAL A 1 90 ? -5.613 3.948 4.593 1.00 95.38 90 VAL A C 1
ATOM 744 O O . VAL A 1 90 ? -6.695 3.898 5.170 1.00 95.38 90 VAL A O 1
ATOM 747 N N . VAL A 1 91 ? -4.453 3.930 5.257 1.00 96.31 91 VAL A N 1
ATOM 748 C CA . VAL A 1 91 ? -4.361 3.792 6.722 1.00 96.31 91 VAL A CA 1
ATOM 749 C C . VAL A 1 91 ? -5.116 4.909 7.453 1.00 96.31 91 VAL A C 1
ATOM 751 O O . VAL A 1 91 ? -5.767 4.664 8.466 1.00 96.31 91 VAL A O 1
ATOM 754 N N . LYS A 1 92 ? -5.094 6.137 6.928 1.00 95.19 92 LYS A N 1
ATOM 755 C CA . LYS A 1 92 ? -5.858 7.269 7.479 1.00 95.19 92 LYS A CA 1
ATOM 756 C C . LYS A 1 92 ? -7.365 7.186 7.210 1.00 95.19 92 LYS A C 1
ATOM 758 O O . LYS A 1 92 ? -8.102 8.055 7.667 1.00 95.19 92 LYS A O 1
ATOM 763 N N . GLY A 1 93 ? -7.826 6.176 6.474 1.00 93.25 93 GLY A N 1
ATOM 764 C CA . GLY A 1 93 ? -9.232 5.979 6.142 1.00 93.25 93 GLY A CA 1
ATOM 765 C C . GLY A 1 93 ? -9.759 6.932 5.074 1.00 93.25 93 GLY A C 1
ATOM 766 O O . GLY A 1 93 ? -10.970 7.092 4.971 1.00 93.25 93 GLY A O 1
ATOM 767 N N . LYS A 1 94 ? -8.891 7.548 4.257 1.00 92.69 94 LYS A N 1
ATOM 768 C CA . LYS A 1 94 ? -9.292 8.515 3.213 1.00 92.69 94 LYS A CA 1
ATOM 769 C C . LYS A 1 94 ? -10.303 7.942 2.212 1.00 92.69 94 LYS A C 1
ATOM 771 O O . LYS A 1 94 ? -11.080 8.689 1.630 1.00 92.69 94 LYS A O 1
ATOM 776 N N . TYR A 1 95 ? -10.273 6.628 2.011 1.00 90.81 95 TYR A N 1
ATOM 777 C CA . TYR A 1 95 ? -11.121 5.908 1.063 1.00 90.81 95 TYR A CA 1
ATOM 778 C C . TYR A 1 95 ? -12.290 5.171 1.725 1.00 90.81 95 TYR A C 1
ATOM 780 O O . TYR A 1 95 ? -13.025 4.461 1.040 1.00 90.81 95 TYR A O 1
ATOM 788 N N . LEU A 1 96 ? -12.481 5.318 3.042 1.00 91.06 96 LEU A N 1
ATOM 789 C CA . LEU A 1 96 ? -13.716 4.869 3.673 1.00 91.06 96 LEU A CA 1
ATOM 790 C C . LEU A 1 96 ? -14.845 5.741 3.130 1.00 91.06 96 LEU A C 1
ATOM 792 O O . LEU A 1 96 ? -14.855 6.953 3.338 1.00 91.06 96 LEU A O 1
ATOM 796 N N . LEU A 1 97 ? -15.785 5.126 2.415 1.00 78.81 97 LEU A N 1
ATOM 797 C CA . LEU A 1 97 ? -16.997 5.814 1.993 1.00 78.81 97 LEU A CA 1
ATOM 798 C C . LEU A 1 97 ? -17.709 6.315 3.254 1.00 78.81 97 LEU A C 1
ATOM 800 O O . LEU A 1 97 ? -18.134 5.513 4.089 1.00 78.81 97 LEU A O 1
ATOM 804 N N . SER A 1 98 ? -17.816 7.636 3.408 1.00 55.47 98 SER A N 1
ATOM 805 C CA . SER A 1 98 ? -18.686 8.232 4.416 1.00 55.47 98 SER A CA 1
ATOM 806 C C . SER A 1 98 ? -20.118 7.820 4.081 1.00 55.47 98 SER A C 1
ATOM 808 O O . SER A 1 98 ? -20.637 8.221 3.038 1.00 55.47 98 SER A O 1
ATOM 810 N N . LYS A 1 99 ? -20.718 6.972 4.918 1.00 43.31 99 LYS A N 1
ATOM 811 C CA . LYS A 1 99 ? -22.171 6.784 4.917 1.00 43.31 99 LYS A CA 1
ATOM 812 C C . LYS A 1 99 ? -22.858 8.026 5.461 1.00 43.31 99 LYS A C 1
ATOM 814 O O . LYS A 1 99 ? -22.292 8.627 6.402 1.00 43.31 99 LYS A O 1
#

Foldseek 3Di:
DAPLLVVLLVLLVVVCVVVVPDPVVSVLLSVLRDVVVLLVQQDPVCVPDDPVRLSVLQVCCVPDPVCCVDPVVVRSVSSVVSSVVVSVCSNVVVRRPDD

Sequence (99 aa):
KTYFVDYCLGKINETASKEKWNDQKTTAITETINFKNFREAVYNMFAFYDEVELETLLKTYEKDSAYQTTNAMTTNKVLLNNLDIYARDVVKGKYLLSK

Organism: NCBI:txid2133765

Secondary structure (DSSP, 8-state):
--HHHHHHHHHHHHHHHHHT--HHHHHHHHTT--HHHHHHHS-GGGTT--HHHHHHHHHHHHH-HHHHHSTTHHHHHHHHHHHHHHHHHHHT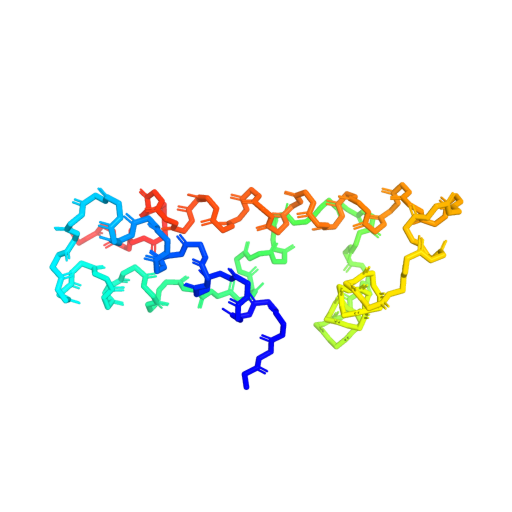TTTS---

Radius of gyration: 14.37 Å; chains: 1; bounding box: 44×23×39 Å

pLDDT: mean 83.32, std 13.13, range [43.31, 97.62]